Protein AF-A0AAV7RUH0-F1 (afdb_monomer)

Structure (mmCIF, N/CA/C/O backbone):
data_AF-A0AAV7RUH0-F1
#
_entry.id   AF-A0AAV7RUH0-F1
#
loop_
_atom_site.group_PDB
_atom_site.id
_atom_site.type_symbol
_atom_site.label_atom_id
_atom_site.label_alt_id
_atom_site.label_comp_id
_atom_site.label_asym_id
_atom_site.label_entity_id
_atom_site.label_seq_id
_atom_site.pdbx_PDB_ins_code
_atom_site.Cartn_x
_atom_site.Cartn_y
_atom_site.Cartn_z
_atom_site.occupancy
_atom_site.B_iso_or_equiv
_atom_site.auth_seq_id
_atom_site.auth_comp_id
_atom_site.auth_asym_id
_atom_site.auth_atom_id
_atom_site.pdbx_PDB_model_num
ATOM 1 N N . MET A 1 1 ? -0.629 14.190 2.609 1.00 84.06 1 MET A N 1
ATOM 2 C CA . MET A 1 1 ? -0.517 13.172 3.676 1.00 84.06 1 MET A CA 1
ATOM 3 C C . MET A 1 1 ? -0.865 13.745 5.042 1.00 84.06 1 MET A C 1
ATOM 5 O O . MET A 1 1 ? -1.797 13.237 5.636 1.00 84.06 1 MET A O 1
ATOM 9 N N . GLU A 1 2 ? -0.184 14.786 5.533 1.00 90.56 2 GLU A N 1
ATOM 10 C CA . GLU A 1 2 ? -0.430 15.294 6.901 1.00 90.56 2 GLU A CA 1
ATOM 11 C C . GLU A 1 2 ? -1.878 15.758 7.130 1.00 90.56 2 GLU A C 1
ATOM 13 O O . GLU A 1 2 ? -2.522 15.248 8.038 1.00 90.56 2 GLU A O 1
ATOM 18 N N . ALA A 1 3 ? -2.454 16.545 6.213 1.00 93.88 3 ALA A N 1
ATOM 19 C CA . ALA A 1 3 ? -3.872 16.923 6.286 1.00 93.88 3 ALA A CA 1
ATOM 20 C C . ALA A 1 3 ? -4.827 15.713 6.349 1.00 93.88 3 ALA A C 1
ATOM 22 O O . ALA A 1 3 ? -5.841 15.747 7.036 1.00 93.88 3 ALA A O 1
ATOM 23 N N . PHE A 1 4 ? -4.499 14.612 5.662 1.00 94.44 4 PHE A N 1
ATOM 24 C CA . PHE A 1 4 ? -5.314 13.399 5.739 1.00 94.44 4 PHE A CA 1
ATOM 25 C C . PHE A 1 4 ? -5.199 12.726 7.108 1.00 94.44 4 PHE A C 1
ATOM 27 O O . PHE A 1 4 ? -6.197 12.227 7.606 1.00 94.44 4 PHE A O 1
ATOM 34 N N . LYS A 1 5 ? -4.011 12.708 7.727 1.00 95.00 5 LYS A N 1
ATOM 35 C CA . LYS A 1 5 ? -3.835 12.123 9.064 1.00 95.00 5 LYS A CA 1
ATOM 36 C C . LYS A 1 5 ? -4.654 12.867 10.115 1.00 95.00 5 LYS A C 1
ATOM 38 O O . LYS A 1 5 ? -5.260 12.220 10.961 1.00 95.00 5 LYS A O 1
ATOM 43 N N . GLU A 1 6 ? -4.674 14.195 10.044 1.00 96.31 6 GLU A N 1
ATOM 44 C CA . GLU A 1 6 ? -5.454 15.041 10.952 1.00 96.31 6 GLU A CA 1
ATOM 45 C C . GLU A 1 6 ? -6.956 14.782 10.799 1.00 96.31 6 GLU A C 1
ATOM 47 O O . GLU A 1 6 ? -7.625 14.479 11.784 1.00 96.31 6 GLU A O 1
ATOM 52 N N . LEU A 1 7 ? -7.466 14.804 9.563 1.00 97.06 7 LEU A N 1
ATOM 53 C CA . LEU A 1 7 ? -8.875 14.514 9.280 1.00 97.06 7 LEU A CA 1
ATOM 54 C C . LEU A 1 7 ? -9.251 13.076 9.662 1.00 97.06 7 LEU A C 1
ATOM 56 O O . LEU A 1 7 ? -10.282 12.847 10.281 1.00 97.06 7 LEU A O 1
ATOM 60 N N . ALA A 1 8 ? -8.395 12.099 9.354 1.00 96.44 8 ALA A N 1
ATOM 61 C CA . ALA A 1 8 ? -8.617 10.709 9.735 1.00 96.44 8 ALA A CA 1
ATOM 62 C C . ALA A 1 8 ? -8.723 10.558 11.259 1.00 96.44 8 ALA A C 1
ATOM 64 O O . ALA A 1 8 ? -9.615 9.865 11.735 1.00 96.44 8 ALA A O 1
ATOM 65 N N . ALA A 1 9 ? -7.862 11.234 12.024 1.00 96.81 9 ALA A N 1
ATOM 66 C CA . ALA A 1 9 ? -7.922 11.207 13.481 1.00 96.81 9 ALA A CA 1
ATOM 67 C C . ALA A 1 9 ? -9.214 11.840 14.026 1.00 96.81 9 ALA A C 1
ATOM 69 O O . ALA A 1 9 ? -9.798 11.295 14.961 1.00 96.81 9 ALA A O 1
ATOM 70 N N . GLN A 1 10 ? -9.680 12.944 13.430 1.00 97.88 10 GLN A N 1
ATOM 71 C CA . GLN A 1 10 ? -10.950 13.588 13.794 1.00 97.88 10 GLN A CA 1
ATOM 72 C C . GLN A 1 10 ? -12.155 12.668 13.552 1.00 97.88 10 GLN A C 1
ATOM 74 O O . GLN A 1 10 ? -13.053 12.603 14.386 1.00 97.88 10 GLN A O 1
ATOM 79 N N . GLU A 1 11 ? -12.126 11.894 12.468 1.00 97.81 11 GLU A N 1
ATOM 80 C CA . GLU A 1 11 ? -13.165 10.918 12.111 1.00 97.81 11 GLU A CA 1
ATOM 81 C C . GLU A 1 11 ? -12.990 9.550 12.807 1.00 97.81 11 GLU A C 1
ATOM 83 O O . GLU A 1 11 ? -13.707 8.593 12.512 1.00 97.81 11 GLU A O 1
ATOM 88 N N . GLY A 1 12 ? -12.019 9.412 13.719 1.00 97.06 12 GLY A N 1
ATOM 89 C CA . GLY A 1 12 ? -11.770 8.162 14.447 1.00 97.06 12 GLY A CA 1
ATOM 90 C C . GLY A 1 12 ? -11.172 7.029 13.599 1.00 97.06 12 GLY A C 1
ATOM 91 O O . GLY A 1 12 ? -11.240 5.861 13.986 1.00 97.06 12 GLY A O 1
ATOM 92 N N . LEU A 1 13 ? -10.572 7.342 12.449 1.00 97.06 13 LEU A N 1
ATOM 93 C CA . LEU A 1 13 ? -9.916 6.381 11.563 1.00 97.06 13 LEU A CA 1
ATOM 94 C C . LEU A 1 13 ? -8.456 6.142 11.973 1.00 97.06 13 LEU A C 1
ATOM 96 O O . LEU A 1 13 ? -7.629 7.054 12.016 1.00 97.06 13 LEU A O 1
ATOM 100 N N . CYS A 1 14 ? -8.099 4.877 12.202 1.00 96.44 14 CYS A N 1
ATOM 101 C CA . CYS A 1 14 ? -6.723 4.484 12.500 1.00 96.44 14 CYS A CA 1
ATOM 102 C C . CYS A 1 14 ? -5.889 4.284 11.226 1.00 96.44 14 CYS A C 1
ATOM 104 O O . CYS A 1 14 ? -6.323 3.650 10.265 1.00 96.44 14 CYS A O 1
ATOM 106 N N . ILE A 1 15 ? -4.630 4.726 11.260 1.00 96.31 15 ILE A N 1
ATOM 107 C CA . ILE A 1 15 ? -3.651 4.477 10.194 1.00 96.31 15 ILE A CA 1
ATOM 108 C C . ILE A 1 15 ? -2.698 3.374 10.654 1.00 96.31 15 ILE A C 1
ATOM 110 O O . ILE A 1 15 ? -1.887 3.580 11.551 1.00 96.31 15 ILE A O 1
ATOM 114 N N . ALA A 1 16 ? -2.779 2.198 10.023 1.00 96.62 16 ALA A N 1
ATOM 115 C CA . ALA 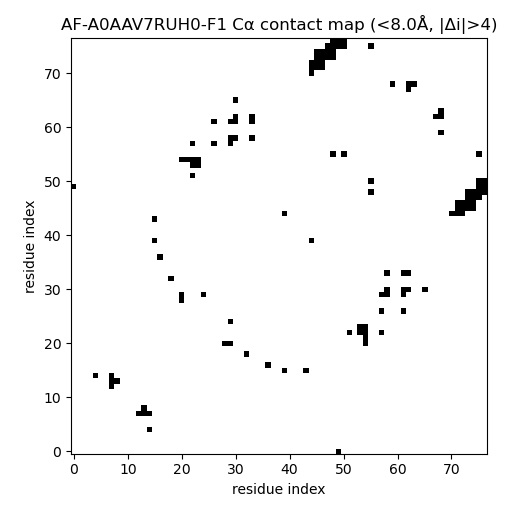A 1 16 ? -1.963 1.039 10.403 1.00 96.62 16 ALA A CA 1
ATOM 116 C C . ALA A 1 16 ? -0.460 1.252 10.154 1.00 96.62 16 ALA A C 1
ATOM 118 O O . ALA A 1 16 ? 0.380 0.796 10.929 1.00 96.62 16 ALA A O 1
ATOM 119 N N . HIS A 1 17 ? -0.114 1.912 9.047 1.00 95.06 17 HIS A N 1
ATOM 120 C CA . HIS A 1 17 ? 1.258 2.243 8.685 1.00 95.06 17 HIS A CA 1
ATOM 121 C C . HIS A 1 17 ? 1.277 3.399 7.679 1.00 95.06 17 HIS A C 1
ATOM 123 O O . HIS A 1 17 ? 0.372 3.528 6.858 1.00 95.06 17 HIS A O 1
ATOM 129 N N . SER A 1 18 ? 2.325 4.219 7.727 1.00 95.06 18 SER A N 1
ATOM 130 C CA . SER A 1 18 ? 2.591 5.284 6.760 1.00 95.06 18 SER A CA 1
ATOM 131 C C . SER A 1 18 ? 4.007 5.101 6.232 1.00 95.06 18 SER A C 1
ATOM 133 O O . SER A 1 18 ? 4.945 5.078 7.023 1.00 95.06 18 SER A O 1
ATOM 135 N N . ASP A 1 19 ? 4.164 5.041 4.912 1.00 94.81 19 ASP A N 1
ATOM 136 C CA . ASP A 1 19 ? 5.469 4.927 4.254 1.00 94.81 19 ASP A CA 1
ATOM 137 C C . ASP A 1 19 ? 5.592 5.958 3.119 1.00 94.81 19 ASP A C 1
ATOM 139 O O . ASP A 1 19 ? 4.592 6.522 2.666 1.00 94.81 19 ASP A O 1
ATOM 143 N N . LYS A 1 20 ? 6.823 6.236 2.685 1.00 94.69 20 LYS A N 1
ATOM 144 C CA . LYS A 1 20 ? 7.135 7.161 1.587 1.00 94.69 20 LYS A CA 1
ATOM 145 C C . LYS A 1 20 ? 8.060 6.470 0.591 1.00 94.69 20 LYS A C 1
ATOM 147 O O . LYS A 1 20 ? 9.010 5.796 0.976 1.00 94.69 20 LYS A O 1
ATOM 152 N N . ILE A 1 21 ? 7.810 6.681 -0.696 1.00 96.56 21 ILE A N 1
ATOM 153 C CA . ILE A 1 21 ? 8.655 6.183 -1.781 1.00 96.56 21 ILE A CA 1
ATOM 154 C C . ILE A 1 21 ? 8.751 7.244 -2.877 1.00 96.56 21 ILE A C 1
ATOM 156 O O . ILE A 1 21 ? 7.763 7.908 -3.189 1.00 96.56 21 ILE A O 1
ATOM 160 N N . TYR A 1 22 ? 9.944 7.421 -3.440 1.00 96.31 22 TYR A N 1
ATOM 161 C CA . TYR A 1 22 ? 10.156 8.312 -4.579 1.00 96.31 22 TYR A CA 1
ATOM 162 C C . TYR A 1 22 ? 9.642 7.667 -5.871 1.00 96.31 22 TYR A C 1
ATOM 164 O O . TYR A 1 22 ? 9.768 6.455 -6.052 1.00 96.31 22 TYR A O 1
ATOM 172 N N . SER A 1 23 ? 9.105 8.468 -6.795 1.00 95.94 23 SER A N 1
ATOM 173 C CA . SER A 1 23 ? 8.553 7.973 -8.066 1.00 95.94 23 SER A CA 1
ATOM 174 C C . SER A 1 23 ? 9.607 7.356 -8.996 1.00 95.94 23 SER A C 1
ATOM 176 O O . SER A 1 23 ? 9.272 6.510 -9.821 1.00 95.94 23 SER A O 1
ATOM 178 N N . ASN A 1 24 ? 10.884 7.709 -8.819 1.00 95.62 24 ASN A N 1
ATOM 179 C CA . ASN A 1 24 ? 12.030 7.144 -9.537 1.00 95.62 24 ASN A CA 1
ATOM 180 C C . ASN A 1 24 ? 12.746 6.007 -8.777 1.00 95.62 24 ASN A C 1
ATOM 182 O O . ASN A 1 24 ? 13.845 5.605 -9.164 1.00 95.62 24 ASN A O 1
ATOM 186 N N . ALA A 1 25 ? 12.173 5.508 -7.678 1.00 97.62 25 ALA A N 1
ATOM 187 C CA . ALA A 1 25 ? 12.778 4.423 -6.918 1.00 97.62 25 ALA A CA 1
ATOM 188 C C . ALA A 1 25 ? 12.878 3.132 -7.754 1.00 97.62 25 ALA A C 1
ATOM 190 O O . ALA A 1 25 ? 12.010 2.817 -8.566 1.00 97.62 25 ALA A O 1
ATOM 191 N N . GLY A 1 26 ? 13.933 2.349 -7.522 1.00 97.56 26 GL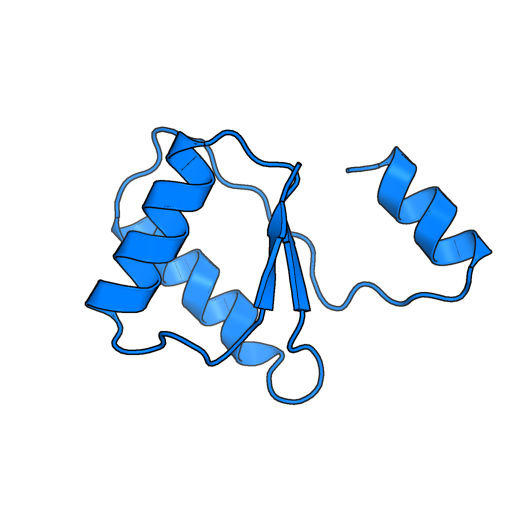Y A N 1
ATOM 192 C CA . GLY A 1 26 ? 14.122 1.064 -8.198 1.00 97.56 26 GLY A CA 1
ATOM 193 C C . GLY A 1 26 ? 13.116 -0.010 -7.765 1.00 97.56 26 GLY A C 1
ATOM 194 O O . GLY A 1 26 ? 12.503 0.067 -6.698 1.00 97.56 26 GLY A O 1
ATOM 195 N N . GLU A 1 27 ? 13.003 -1.073 -8.563 1.00 97.44 27 GLU A N 1
ATOM 196 C CA . GLU A 1 27 ? 12.027 -2.158 -8.360 1.00 97.44 27 GLU A CA 1
ATOM 197 C C . GLU A 1 27 ? 12.078 -2.784 -6.959 1.00 97.44 27 GLU A C 1
ATOM 199 O O . GLU A 1 27 ? 11.042 -2.957 -6.317 1.00 97.44 27 GLU A O 1
ATOM 204 N N . LYS A 1 28 ? 13.286 -3.035 -6.435 1.00 97.62 28 LYS A N 1
ATOM 205 C CA . LYS A 1 28 ? 13.485 -3.621 -5.098 1.00 97.62 28 LYS A CA 1
ATOM 206 C C . LYS A 1 28 ? 12.895 -2.764 -3.971 1.00 97.62 28 LYS A C 1
ATOM 208 O O . LYS A 1 28 ? 12.544 -3.300 -2.919 1.00 97.62 28 LYS A O 1
ATOM 213 N N . SER A 1 29 ? 12.804 -1.447 -4.158 1.00 98.25 29 SER A N 1
ATOM 214 C CA . SER A 1 29 ? 12.198 -0.543 -3.176 1.00 98.25 29 SER A CA 1
ATOM 215 C C . SER A 1 29 ? 10.681 -0.700 -3.148 1.00 98.25 29 SER A C 1
ATOM 217 O O . SER A 1 29 ? 10.107 -0.795 -2.064 1.00 98.25 29 SER A O 1
ATOM 219 N N . PHE A 1 30 ? 10.042 -0.824 -4.316 1.00 98.12 30 PHE A N 1
ATOM 220 C CA . PHE A 1 30 ? 8.612 -1.127 -4.407 1.00 98.12 30 PHE A CA 1
ATOM 221 C C . PHE A 1 30 ? 8.286 -2.518 -3.853 1.00 98.12 30 PHE A C 1
ATOM 223 O O . PHE A 1 30 ? 7.316 -2.670 -3.114 1.00 98.12 30 PHE A O 1
ATOM 230 N N . ASP A 1 31 ? 9.130 -3.518 -4.114 1.00 97.94 31 ASP A N 1
ATOM 231 C CA . ASP A 1 31 ? 8.935 -4.861 -3.557 1.00 97.94 31 ASP A CA 1
ATOM 232 C C . ASP A 1 31 ? 9.020 -4.852 -2.019 1.00 97.94 31 ASP A C 1
ATOM 234 O O . ASP A 1 31 ? 8.246 -5.522 -1.333 1.00 97.94 31 ASP A O 1
ATOM 238 N N . ARG A 1 32 ? 9.945 -4.064 -1.452 1.00 97.69 32 ARG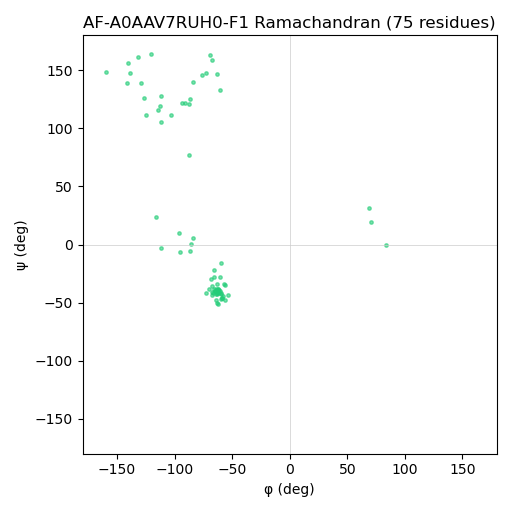 A N 1
ATOM 239 C CA . ARG A 1 32 ? 10.077 -3.893 0.003 1.00 97.69 32 ARG A CA 1
ATOM 240 C C . ARG A 1 32 ? 8.883 -3.152 0.602 1.00 97.69 32 ARG A C 1
ATOM 242 O O . ARG A 1 32 ? 8.414 -3.553 1.665 1.00 97.69 32 ARG A O 1
ATOM 249 N N . LEU A 1 33 ? 8.391 -2.113 -0.073 1.00 97.31 33 LEU A N 1
ATOM 250 C CA . LEU A 1 33 ? 7.166 -1.411 0.312 1.00 97.31 33 LEU A CA 1
ATOM 251 C C . LEU A 1 33 ? 5.990 -2.393 0.386 1.00 97.31 33 LEU A C 1
ATOM 253 O O . LEU A 1 33 ? 5.295 -2.438 1.398 1.00 97.31 33 LEU A O 1
ATOM 257 N N . LEU A 1 34 ? 5.813 -3.240 -0.633 1.00 96.62 34 LEU A N 1
ATOM 258 C CA . LEU A 1 34 ? 4.739 -4.232 -0.636 1.00 96.62 34 LEU A CA 1
ATOM 259 C C . LEU A 1 34 ? 4.854 -5.241 0.505 1.00 96.62 34 LEU A C 1
ATOM 261 O O . LEU A 1 34 ? 3.845 -5.555 1.129 1.00 96.62 34 LEU A O 1
ATOM 265 N N . LYS A 1 35 ? 6.061 -5.715 0.831 1.00 96.38 35 LYS A N 1
ATOM 266 C CA . LYS A 1 35 ? 6.261 -6.610 1.983 1.00 96.38 35 LYS A CA 1
ATOM 267 C C . LYS A 1 35 ? 5.802 -5.963 3.294 1.00 96.38 35 LYS A C 1
ATOM 269 O O . LYS A 1 35 ? 5.030 -6.581 4.019 1.00 96.38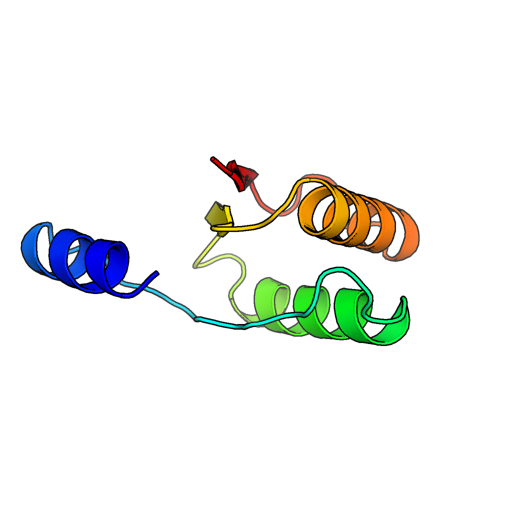 35 LYS A O 1
ATOM 274 N N . LYS A 1 36 ? 6.171 -4.700 3.541 1.00 96.69 36 LYS A N 1
ATOM 275 C CA . LYS A 1 36 ? 5.729 -3.945 4.730 1.00 96.69 36 LYS A CA 1
ATOM 276 C C . LYS A 1 36 ? 4.211 -3.754 4.791 1.00 96.69 36 LYS A C 1
ATOM 278 O O . LYS A 1 36 ? 3.627 -3.813 5.869 1.00 96.69 36 LYS A O 1
ATOM 283 N N . LEU A 1 37 ? 3.562 -3.504 3.651 1.00 96.31 37 LEU A N 1
ATOM 284 C CA . LEU A 1 37 ? 2.101 -3.378 3.597 1.00 96.31 37 LEU A CA 1
ATOM 285 C C . LEU A 1 37 ? 1.422 -4.719 3.908 1.00 96.31 37 LEU A C 1
ATOM 287 O O . LEU A 1 37 ? 0.468 -4.761 4.684 1.00 96.31 37 LEU A O 1
ATOM 291 N N . ARG A 1 38 ? 1.954 -5.825 3.373 1.00 96.00 38 ARG A N 1
ATOM 292 C CA . ARG A 1 38 ? 1.422 -7.177 3.603 1.00 96.00 38 ARG A CA 1
ATOM 293 C C . ARG A 1 38 ? 1.546 -7.644 5.053 1.00 96.00 38 ARG A C 1
ATOM 295 O O . ARG A 1 38 ? 0.681 -8.385 5.502 1.00 96.00 38 ARG A O 1
ATOM 302 N N . GLU A 1 39 ? 2.525 -7.160 5.820 1.00 96.94 39 GLU A N 1
ATOM 303 C CA . GLU A 1 39 ? 2.624 -7.419 7.272 1.00 96.94 39 GLU A CA 1
ATOM 304 C C . GLU A 1 39 ? 1.402 -6.920 8.067 1.00 96.94 39 GLU A C 1
ATOM 306 O O . GLU A 1 39 ? 1.207 -7.302 9.220 1.00 96.94 39 GLU A O 1
ATOM 311 N N . ARG A 1 40 ? 0.570 -6.050 7.476 1.00 97.06 40 ARG A N 1
ATOM 312 C CA . ARG A 1 40 ? -0.654 -5.525 8.101 1.00 97.06 40 ARG A CA 1
ATOM 313 C C . ARG A 1 40 ? -1.908 -6.307 7.721 1.00 97.06 40 ARG A C 1
ATOM 315 O O . ARG A 1 40 ? -2.973 -6.050 8.285 1.00 97.06 40 ARG A O 1
ATOM 322 N N . LEU A 1 41 ? -1.807 -7.265 6.802 1.00 94.94 41 LEU A N 1
ATOM 323 C CA . LEU A 1 41 ? -2.920 -8.140 6.459 1.00 94.94 41 LEU A CA 1
ATOM 324 C C . LEU A 1 41 ? -3.193 -9.152 7.588 1.00 94.94 41 LEU A C 1
ATOM 326 O O . LEU A 1 41 ? -2.270 -9.566 8.288 1.00 94.94 41 LEU A O 1
ATOM 330 N N . PRO A 1 42 ? -4.461 -9.556 7.786 1.00 95.88 42 PRO A N 1
ATOM 331 C CA . PRO A 1 42 ? -5.663 -9.079 7.092 1.00 95.88 42 PRO A CA 1
ATOM 332 C C . PRO A 1 42 ? -6.273 -7.808 7.715 1.00 95.88 42 PRO A C 1
ATOM 334 O O . PRO A 1 42 ? -7.296 -7.334 7.228 1.00 95.88 42 PRO A O 1
ATOM 337 N N . LYS A 1 43 ? -5.677 -7.257 8.786 1.00 96.94 43 LYS A N 1
ATOM 338 C CA . LYS A 1 43 ? -6.245 -6.140 9.565 1.00 96.94 43 LYS A CA 1
ATOM 339 C C . LYS A 1 43 ? -6.403 -4.851 8.751 1.00 96.94 43 LYS A C 1
ATOM 341 O O . LYS A 1 43 ? -7.354 -4.114 8.979 1.00 96.94 43 LYS A O 1
ATOM 346 N N . ALA A 1 44 ? -5.502 -4.587 7.804 1.00 97.00 44 ALA A N 1
ATOM 347 C CA . ALA A 1 44 ? -5.587 -3.449 6.892 1.00 97.00 44 ALA A CA 1
ATOM 348 C C . ALA A 1 44 ? -5.518 -3.921 5.434 1.00 97.00 44 ALA A C 1
ATOM 350 O O . ALA A 1 44 ? -4.478 -4.395 4.984 1.00 97.00 44 ALA A O 1
ATOM 351 N N . ARG A 1 45 ? -6.630 -3.785 4.698 1.00 96.75 45 ARG A N 1
ATOM 352 C CA . ARG A 1 45 ? -6.746 -4.183 3.277 1.00 96.75 45 ARG A CA 1
ATOM 353 C C . ARG A 1 45 ? -6.897 -3.004 2.318 1.00 96.75 45 ARG A C 1
ATOM 355 O O . ARG A 1 45 ? -6.970 -3.220 1.116 1.00 96.75 45 ARG A O 1
ATOM 362 N N . VAL A 1 46 ? -6.977 -1.778 2.825 1.00 97.12 46 VAL A N 1
ATOM 363 C CA . VAL A 1 46 ? -7.091 -0.562 2.012 1.00 97.12 46 VAL A CA 1
ATOM 364 C C . VAL A 1 46 ? -5.804 0.235 2.161 1.00 97.12 46 VAL A C 1
ATOM 366 O O . VAL A 1 46 ? -5.367 0.508 3.278 1.00 97.12 46 VAL A O 1
ATOM 369 N N . VAL A 1 47 ? -5.197 0.595 1.034 1.00 97.00 47 VAL A N 1
ATOM 370 C CA . VAL A 1 47 ? -3.989 1.419 0.964 1.00 97.00 47 VAL A CA 1
ATOM 371 C C . VAL A 1 47 ? -4.355 2.732 0.291 1.00 97.00 47 VAL A C 1
ATOM 373 O O . VAL A 1 47 ? -4.723 2.760 -0.882 1.00 97.00 47 VAL A O 1
ATOM 376 N N . LEU A 1 48 ? -4.240 3.827 1.037 1.00 96.75 48 LEU A N 1
ATOM 377 C CA . LEU A 1 48 ? -4.402 5.177 0.508 1.00 96.75 48 LEU A CA 1
ATOM 378 C C . LEU A 1 48 ? -3.057 5.674 -0.029 1.00 96.75 48 LEU A C 1
ATOM 380 O O . LEU A 1 48 ? -2.077 5.744 0.713 1.00 96.75 48 LEU A O 1
ATOM 384 N N . CYS A 1 49 ? -3.010 6.016 -1.314 1.00 95.44 49 CYS A N 1
ATOM 385 C CA . CYS A 1 49 ? -1.813 6.483 -2.005 1.00 95.44 49 CYS A CA 1
ATOM 386 C C . CYS A 1 49 ? -1.965 7.958 -2.381 1.00 95.44 49 CYS A C 1
ATOM 388 O O . CYS A 1 49 ? -2.654 8.306 -3.336 1.00 95.44 49 CYS A O 1
ATOM 390 N N . PHE A 1 50 ? -1.269 8.832 -1.658 1.00 95.12 50 PHE A N 1
ATOM 391 C CA . PHE A 1 50 ? -1.049 10.214 -2.087 1.00 95.12 50 PHE A CA 1
ATOM 392 C C . PHE A 1 50 ? 0.200 10.250 -2.968 1.00 95.12 50 PHE A C 1
ATOM 394 O O . PHE A 1 50 ? 1.290 10.569 -2.494 1.00 95.12 50 PHE A O 1
ATOM 401 N N . CYS A 1 51 ? 0.049 9.805 -4.212 1.00 93.38 51 CYS A N 1
ATOM 402 C CA . CYS A 1 51 ? 1.154 9.373 -5.057 1.00 93.38 51 CYS A CA 1
ATOM 403 C C . CYS A 1 51 ? 0.980 9.862 -6.494 1.00 93.38 51 CYS A C 1
ATOM 405 O O . CYS A 1 51 ? -0.129 9.887 -7.010 1.00 93.38 51 CYS A O 1
ATOM 407 N N . GLU A 1 52 ? 2.086 10.146 -7.177 1.00 94.25 52 GLU A N 1
ATOM 408 C CA . GLU A 1 52 ? 2.075 10.374 -8.624 1.00 94.25 52 GLU A CA 1
ATOM 409 C C . GLU A 1 52 ? 1.737 9.083 -9.392 1.00 94.25 52 GLU A C 1
ATOM 411 O O . GLU A 1 52 ? 1.972 7.966 -8.911 1.00 94.25 52 GLU A O 1
ATOM 416 N N . GLY A 1 53 ? 1.266 9.219 -10.637 1.00 94.62 53 GLY A N 1
ATOM 417 C CA . GLY A 1 53 ? 0.886 8.075 -11.476 1.00 94.62 53 GLY A CA 1
ATOM 418 C C . GLY A 1 53 ? 2.012 7.053 -11.684 1.00 94.62 53 GLY A C 1
ATOM 419 O O . GLY A 1 53 ? 1.761 5.847 -11.711 1.00 94.62 53 GLY A O 1
ATOM 420 N N . MET A 1 54 ? 3.270 7.502 -11.750 1.00 96.25 54 MET A N 1
ATOM 421 C CA . MET A 1 54 ? 4.427 6.604 -11.872 1.00 96.25 54 MET A CA 1
ATOM 422 C C . MET A 1 54 ? 4.647 5.753 -10.618 1.00 96.25 54 MET A C 1
ATOM 424 O O . MET A 1 54 ? 4.981 4.574 -10.733 1.00 96.25 54 MET A O 1
ATOM 428 N N . THR A 1 55 ? 4.380 6.298 -9.431 1.00 96.88 55 THR A N 1
ATOM 429 C CA . THR A 1 55 ? 4.437 5.544 -8.173 1.00 96.88 55 THR A CA 1
ATOM 430 C C . THR A 1 55 ? 3.336 4.488 -8.123 1.00 96.88 55 THR A C 1
ATOM 432 O O . THR A 1 55 ? 3.609 3.340 -7.778 1.00 96.88 55 THR A O 1
ATOM 435 N N . VAL A 1 56 ? 2.111 4.834 -8.538 1.00 96.44 56 VAL A N 1
ATOM 436 C CA . VAL A 1 56 ? 1.000 3.871 -8.649 1.00 96.44 56 VAL A CA 1
ATOM 437 C C . VAL A 1 56 ? 1.362 2.743 -9.618 1.00 96.44 56 VAL A C 1
ATOM 439 O O . VAL A 1 56 ? 1.224 1.567 -9.281 1.00 96.44 56 VAL A O 1
ATOM 442 N N . ARG A 1 57 ? 1.915 3.078 -10.790 1.00 96.31 57 ARG A N 1
ATOM 443 C CA . ARG A 1 57 ? 2.414 2.091 -11.757 1.00 96.31 57 ARG A CA 1
ATOM 444 C C . ARG A 1 57 ? 3.493 1.191 -11.149 1.00 96.31 57 ARG A C 1
ATOM 446 O O . ARG A 1 57 ? 3.430 -0.022 -11.337 1.00 96.31 57 ARG A O 1
ATOM 453 N N . GLY A 1 58 ? 4.448 1.757 -10.410 1.00 97.12 58 GLY A N 1
ATOM 454 C CA . GLY A 1 58 ? 5.500 1.007 -9.720 1.00 97.12 58 GLY A CA 1
ATOM 455 C C . GLY A 1 58 ? 4.947 0.008 -8.699 1.00 97.12 58 GLY A C 1
ATOM 456 O O . GLY A 1 58 ? 5.379 -1.146 -8.673 1.00 97.12 58 GLY A O 1
ATOM 457 N N . ILE A 1 59 ? 3.933 0.414 -7.926 1.00 97.00 59 ILE A N 1
ATOM 458 C CA . ILE A 1 59 ? 3.217 -0.462 -6.987 1.00 97.00 59 ILE A CA 1
ATOM 459 C C . ILE A 1 59 ? 2.523 -1.601 -7.742 1.00 97.00 59 ILE A C 1
ATOM 461 O O . ILE A 1 59 ? 2.744 -2.764 -7.413 1.00 97.00 59 ILE A O 1
ATOM 465 N N . LEU A 1 60 ? 1.740 -1.302 -8.784 1.00 96.69 60 LEU A N 1
ATOM 466 C CA . LEU A 1 60 ? 1.020 -2.322 -9.560 1.00 96.69 60 LEU A CA 1
ATOM 467 C C . LEU A 1 60 ? 1.973 -3.311 -10.253 1.00 96.69 60 LEU A C 1
ATOM 469 O O . LEU A 1 60 ? 1.715 -4.516 -10.280 1.00 96.69 60 LEU A O 1
ATOM 473 N N . MET A 1 61 ? 3.105 -2.828 -10.770 1.00 9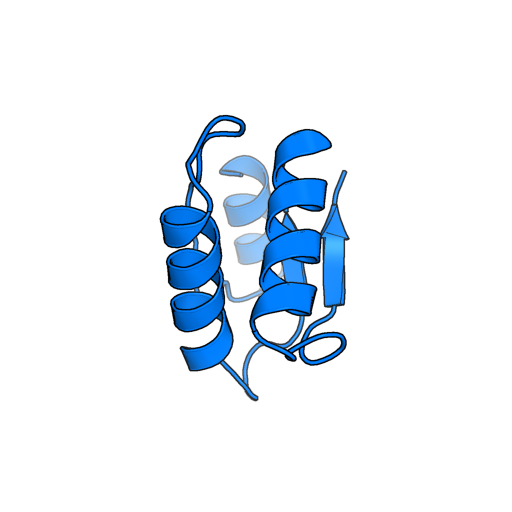7.50 61 MET A N 1
ATOM 474 C CA . MET A 1 61 ? 4.153 -3.683 -11.332 1.00 97.50 61 MET A CA 1
ATOM 475 C C . MET A 1 61 ? 4.772 -4.596 -10.271 1.00 97.50 61 MET A C 1
ATOM 477 O O . MET A 1 61 ? 4.942 -5.786 -10.527 1.00 97.50 61 MET A O 1
ATOM 481 N N . ALA A 1 62 ? 5.052 -4.079 -9.073 1.00 97.69 62 ALA A N 1
ATOM 482 C CA . ALA A 1 62 ? 5.539 -4.890 -7.961 1.00 97.69 62 ALA A CA 1
ATOM 483 C C . ALA A 1 62 ? 4.503 -5.935 -7.516 1.00 97.69 62 ALA A C 1
ATOM 485 O O . ALA A 1 62 ? 4.865 -7.084 -7.266 1.00 97.69 62 ALA A O 1
ATOM 486 N N . MET A 1 63 ? 3.209 -5.589 -7.501 1.00 97.69 63 MET A N 1
ATOM 487 C CA . MET A 1 63 ? 2.138 -6.541 -7.181 1.00 97.69 63 MET A CA 1
ATOM 488 C C . MET A 1 63 ? 2.103 -7.688 -8.190 1.00 97.69 63 MET A C 1
ATOM 490 O O . MET A 1 63 ? 1.983 -8.848 -7.798 1.00 97.69 63 MET A O 1
ATOM 494 N N . ARG A 1 64 ? 2.270 -7.376 -9.482 1.00 97.19 64 ARG A N 1
ATOM 495 C CA . ARG A 1 64 ? 2.378 -8.381 -10.545 1.00 97.19 64 ARG A CA 1
ATOM 496 C C . ARG A 1 64 ? 3.624 -9.253 -10.383 1.00 97.19 64 ARG A C 1
ATOM 498 O O . ARG A 1 64 ? 3.498 -10.470 -10.453 1.00 97.19 64 ARG A O 1
ATOM 505 N N . ARG A 1 65 ? 4.804 -8.661 -10.152 1.00 96.62 65 ARG A N 1
ATOM 506 C CA . ARG A 1 65 ? 6.064 -9.410 -9.968 1.00 96.62 65 ARG A CA 1
ATOM 507 C C . ARG A 1 65 ? 6.013 -10.357 -8.770 1.00 96.62 65 ARG A C 1
ATOM 509 O O . ARG A 1 65 ? 6.528 -11.463 -8.856 1.00 96.62 65 ARG A O 1
ATOM 516 N N . LEU A 1 66 ? 5.404 -9.926 -7.665 1.00 97.06 66 LEU A N 1
ATOM 517 C CA . LEU A 1 66 ? 5.310 -10.716 -6.435 1.00 97.06 66 LEU A CA 1
ATOM 518 C C . LEU A 1 66 ? 4.101 -11.667 -6.402 1.00 97.06 66 LEU A C 1
ATOM 520 O O . LEU A 1 66 ? 3.988 -12.440 -5.456 1.00 97.06 66 LEU A O 1
ATOM 524 N N . GLY A 1 67 ? 3.206 -11.618 -7.396 1.00 97.06 67 GLY A N 1
ATOM 525 C CA . GLY A 1 67 ? 2.016 -12.473 -7.451 1.00 97.06 67 GLY A CA 1
ATOM 526 C C . GLY A 1 67 ? 0.961 -12.149 -6.386 1.00 97.06 67 GLY A C 1
ATOM 527 O O . GLY A 1 67 ? 0.269 -13.047 -5.926 1.00 97.06 67 GLY A O 1
ATOM 528 N N . VAL A 1 68 ? 0.845 -10.880 -5.980 1.00 96.31 68 VAL A N 1
ATOM 529 C CA . VAL A 1 68 ? -0.016 -10.421 -4.861 1.00 96.31 68 VAL A CA 1
ATOM 530 C C . VAL A 1 68 ? -1.133 -9.475 -5.315 1.00 96.31 68 VAL A C 1
ATOM 532 O O . VAL A 1 68 ? -1.627 -8.639 -4.557 1.00 96.31 68 VAL A O 1
ATOM 535 N N . ALA A 1 69 ? -1.513 -9.553 -6.591 1.00 94.94 69 ALA A N 1
ATOM 536 C CA . ALA A 1 69 ? -2.609 -8.759 -7.130 1.00 94.94 69 ALA A CA 1
ATOM 537 C C . ALA A 1 69 ? -3.927 -9.089 -6.403 1.00 94.94 69 ALA A C 1
ATOM 539 O O . ALA A 1 69 ? -4.264 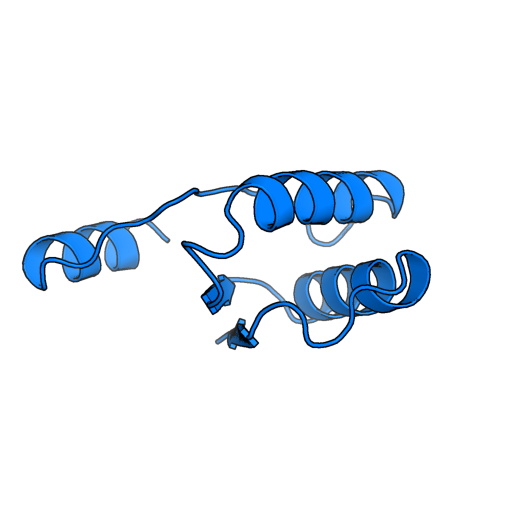-10.254 -6.218 1.00 94.94 69 ALA A O 1
ATOM 540 N N . GLY A 1 70 ? -4.674 -8.059 -5.996 1.00 93.31 70 GLY A N 1
ATOM 541 C CA . GLY A 1 70 ? -5.975 -8.213 -5.333 1.00 93.31 70 GLY A CA 1
ATOM 542 C C . GLY A 1 70 ? -5.936 -8.459 -3.818 1.00 93.31 70 GLY A C 1
ATOM 543 O O . GLY A 1 70 ? -6.995 -8.543 -3.202 1.00 93.31 70 GLY A O 1
ATOM 544 N N . GLU A 1 71 ? -4.759 -8.532 -3.182 1.00 95.25 71 GLU A N 1
ATOM 545 C CA . GLU A 1 71 ? -4.681 -8.706 -1.720 1.00 95.25 71 GLU A CA 1
ATOM 546 C C . GLU A 1 71 ? -5.171 -7.475 -0.931 1.00 95.25 71 GLU A C 1
ATOM 548 O O . GLU A 1 71 ? -5.717 -7.612 0.170 1.00 95.25 71 GLU A O 1
ATOM 553 N N . PHE A 1 72 ? -5.011 -6.282 -1.510 1.00 95.06 72 PHE A N 1
ATOM 554 C CA . PHE A 1 72 ? -5.476 -5.005 -0.974 1.00 95.06 72 PHE A CA 1
ATOM 555 C C . PHE A 1 72 ? -6.036 -4.100 -2.082 1.00 95.06 72 PHE A C 1
ATOM 557 O O . PHE A 1 72 ? -5.683 -4.228 -3.256 1.00 95.06 72 PHE A O 1
ATOM 564 N N . LEU A 1 73 ? -6.905 -3.170 -1.684 1.00 96.62 73 LEU A N 1
ATOM 565 C C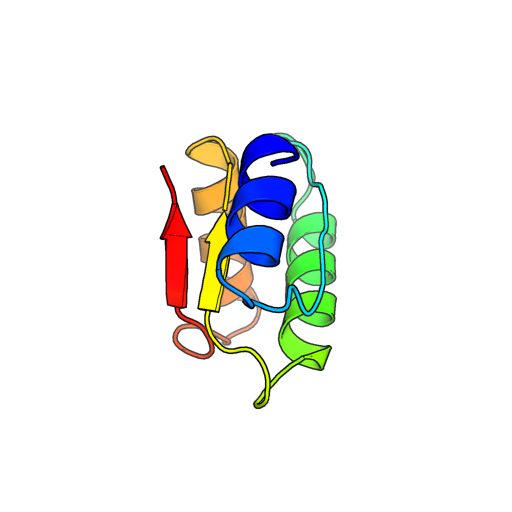A . LEU A 1 73 ? -7.485 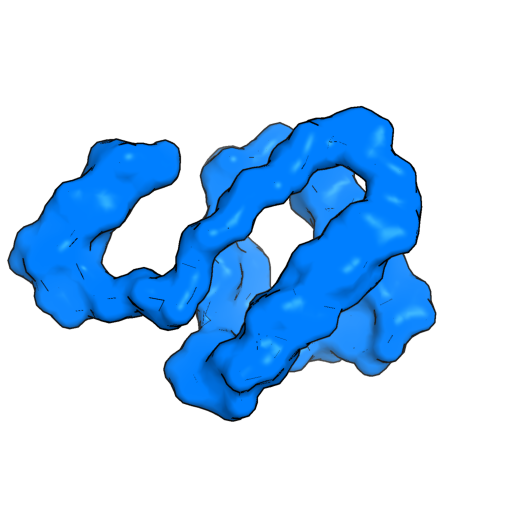-2.125 -2.522 1.00 96.62 73 LEU A CA 1
ATOM 566 C C . LEU A 1 73 ? -6.614 -0.867 -2.455 1.00 96.62 73 LEU A C 1
ATOM 568 O O . LEU A 1 73 ? -6.407 -0.313 -1.375 1.00 96.62 73 LEU A O 1
ATOM 572 N N . LEU A 1 74 ? -6.128 -0.406 -3.607 1.00 96.00 74 LEU A N 1
ATOM 573 C CA . LEU A 1 74 ? -5.376 0.842 -3.726 1.00 96.00 74 LEU A CA 1
ATOM 574 C C . LEU A 1 74 ? -6.330 1.987 -4.089 1.00 96.00 74 LEU A C 1
ATOM 576 O O . LEU A 1 74 ? -6.982 1.934 -5.129 1.00 96.00 74 LEU A O 1
ATOM 580 N N . ILE A 1 75 ? -6.384 3.025 -3.256 1.00 95.44 75 ILE A N 1
ATOM 581 C CA . ILE A 1 75 ? -7.145 4.254 -3.513 1.00 95.44 75 ILE A CA 1
ATOM 582 C C . ILE A 1 75 ? -6.140 5.390 -3.698 1.00 95.44 75 ILE A C 1
ATOM 584 O O . ILE A 1 75 ? -5.359 5.673 -2.791 1.00 95.44 75 ILE A O 1
ATOM 588 N N . GLY A 1 76 ? -6.144 6.026 -4.869 1.00 89.25 76 GLY A N 1
ATOM 589 C CA . GLY A 1 76 ? -5.279 7.163 -5.194 1.00 89.25 76 GLY A CA 1
ATOM 590 C C . GLY A 1 76 ? -6.072 8.414 -5.569 1.00 89.25 76 GLY A C 1
ATOM 591 O O . GLY A 1 76 ? -7.261 8.321 -5.874 1.00 89.25 76 GLY A O 1
ATOM 592 N N . ARG A 1 77 ? -5.398 9.566 -5.551 1.00 77.19 77 ARG A N 1
ATOM 593 C CA . ARG A 1 77 ? -5.866 10.839 -6.114 1.00 77.19 77 ARG A CA 1
ATOM 594 C C . ARG A 1 77 ? -4.846 11.349 -7.120 1.00 77.19 77 ARG A C 1
ATOM 596 O O . ARG A 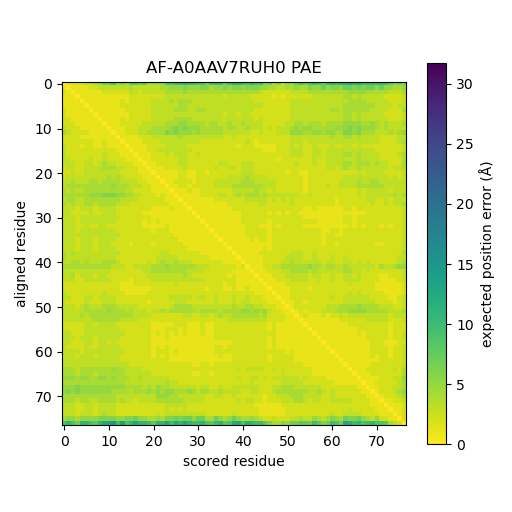1 77 ? -3.643 11.182 -6.826 1.00 77.19 77 ARG A O 1
#

InterPro domains:
  IPR001828 Receptor, ligand binding region [PF01094] (1-72)
  IPR028082 Periplasmic binding protein-like I [SSF53822] (1-76)
  IPR050726 Metabotropic Glutamate Receptor [PTHR24060] (1-76)

Sequence (77 aa):
MEAFKELAAQEGLCIAHSDKIYSNAGEKSFDRLLKKLRERLPKARVVLCFCEGMTVRGILMAMRRLGVAGEFLLIGR

Mean predicted aligned error: 2.51 Å

Foldseek 3Di:
DVVVVVVCVVVVHDDPDDDDDDLPDDLVVLLVVVVVVCVCPPVAQEDEDADDPSVVVSNVVSCVVVVNPPSHHYDYD

Organism: Pleurodeles waltl (NCBI:txid8319)

Radius of gyration: 12.56 Å; Cα contacts (8 Å, |Δi|>4): 63; chains: 1; bounding box: 27×29×26 Å

Nearest PDB structures (foldseek):
  8tao-assembly1_A  TM=9.957E-01  e=8.620E-09  Homo sapiens
  3lmk-assembly1_B  TM=9.952E-01  e=9.861E-09  Homo sapiens
  6n50-assembly2_B  TM=9.940E-01  e=9.861E-09  Homo sapiens
  6n50-assembly3_C  TM=9.939E-01  e=1.128E-08  Homo sapiens
  8t7h-assembly1_B  TM=9.917E-01  e=1.207E-08  Homo sapiens

pLDDT: mean 95.78, std 2.95, range [77.19, 98.25]

Secondary structure (DSSP, 8-state):
-HHHHHHHHHTT---S------TT--HHHHHHHHHHHHTTTTT--EEEE---HHHHHHHHHHHHHHT-TTSSEEEE-

Solvent-accessible surface area (backbone atoms only — not comparable to full-atom values): 4812 Å² total; per-residue (Å²): 106,69,71,54,53,56,52,31,53,75,73,72,49,84,78,94,77,87,87,88,80,64,66,83,58,56,69,70,55,40,45,52,51,50,52,62,54,54,72,40,53,84,84,51,44,72,44,81,40,93,48,58,72,59,36,52,50,46,47,54,51,32,26,60,75,71,70,51,69,80,72,53,49,79,47,72,107